Protein AF-A0A4U9U8U0-F1 (afdb_monomer_lite)

Sequence (128 aa):
MAKAKNNKNAMGEFLGKLISFRNSLKLIHWSITGKGSYEAHISLDQAIDSLVDVTDRLVETTFALKGTVDIIIPETTRPQQHIKYIEAYYQEVESQRQSLFPESFSQSIIDDVQETIQQLLFRLKRLE

Foldseek 3Di:
DVVLLVLLQVVLALLLVLVLLLVLLVVCLVVFDDQCNVLLNVLSVVLSVLSVVLSVVLQVVCCVVSNDGNHDNDDHDHDPCNLVVLVVNLVVLVVCQCVNPVDPVSSVSSVSNNVSSVSSSVSVVPRD

Organism: NCBI:txid259

Secondary structure (DSSP, 8-state):
-HHHHHHHHHHHHHHHHHHHHHHHHHHHHHH--STTHHHHHHHHHHHHHHHHHHHHHHHHHHHHHH-------PPP---SSHHHHHHHHHHHHHHHHHHH--SHHHHHHHHHHHHHHHHHHHHHTT--

Radius of gyration: 15.21 Å; chains: 1; bounding box: 41×22×40 Å

InterPro domains:
  IPR009078 Ferritin-like superfamily [SSF47240] (6-95)
  IPR012347 Ferritin-like [G3DSA:1.20.1260.10] (9-127)
  IPR043876 Protein of unknown function DUF5856 [PF19174] (37-124)

pLDDT: mean 95.06, std 9.25, range [49.53, 98.88]

Structure (mmCIF, N/CA/C/O backbone):
data_AF-A0A4U9U8U0-F1
#
_entry.id   AF-A0A4U9U8U0-F1
#
loop_
_atom_site.group_PDB
_atom_site.id
_atom_site.type_symbol
_atom_site.label_atom_id
_atom_site.label_alt_id
_atom_site.label_comp_id
_atom_site.label_asym_id
_atom_site.label_entity_id
_atom_site.label_seq_id
_atom_site.pdbx_PDB_ins_code
_atom_site.Cartn_x
_atom_site.Cartn_y
_atom_site.Cartn_z
_atom_site.occupancy
_atom_site.B_iso_or_equiv
_atom_site.auth_seq_id
_atom_site.auth_comp_id
_atom_site.auth_asym_id
_atom_site.auth_atom_id
_atom_site.pdbx_PDB_model_num
ATOM 1 N N . MET A 1 1 ? -26.079 4.208 16.633 1.00 49.53 1 MET A N 1
ATOM 2 C CA . MET A 1 1 ? -25.813 2.855 16.085 1.00 49.53 1 MET A CA 1
ATOM 3 C C . MET A 1 1 ? -25.566 2.856 14.570 1.00 49.53 1 MET A C 1
ATOM 5 O O . MET A 1 1 ? -24.552 2.310 14.162 1.00 49.53 1 MET A O 1
ATOM 9 N N . ALA A 1 2 ? -26.381 3.524 13.739 1.00 50.00 2 ALA A N 1
ATOM 10 C CA . ALA A 1 2 ? -26.174 3.576 12.277 1.00 50.00 2 ALA A CA 1
ATOM 11 C C . ALA A 1 2 ? -24.823 4.189 11.832 1.00 50.00 2 ALA A C 1
ATOM 13 O O . ALA A 1 2 ? -24.139 3.613 10.993 1.00 50.00 2 ALA A O 1
ATOM 14 N N . LYS A 1 3 ? -24.383 5.299 12.451 1.00 56.16 3 LYS A N 1
ATOM 15 C CA . LYS A 1 3 ? -23.101 5.965 12.127 1.00 56.16 3 LYS A CA 1
ATOM 16 C C . LYS A 1 3 ? -21.868 5.089 12.417 1.00 56.16 3 LYS A C 1
ATOM 18 O O . LYS A 1 3 ? -20.916 5.099 11.650 1.00 56.16 3 LYS A O 1
ATOM 23 N N . ALA A 1 4 ? -21.912 4.295 13.491 1.00 59.22 4 ALA A N 1
ATOM 24 C CA . ALA A 1 4 ? -20.837 3.369 13.859 1.00 59.22 4 ALA A CA 1
ATOM 25 C C . ALA A 1 4 ? -20.793 2.127 12.949 1.00 59.22 4 ALA A C 1
ATOM 27 O O . ALA A 1 4 ? -19.712 1.659 12.610 1.00 59.22 4 ALA A O 1
ATOM 28 N N . LYS A 1 5 ? -21.960 1.625 12.515 1.00 59.91 5 LYS A N 1
ATOM 29 C CA . LYS A 1 5 ? -22.058 0.524 11.544 1.00 59.91 5 LYS A CA 1
ATOM 30 C C . LYS A 1 5 ? -21.530 0.937 10.164 1.00 59.91 5 LYS A C 1
ATOM 32 O O . LYS A 1 5 ? -20.789 0.178 9.558 1.00 59.91 5 LYS A O 1
ATOM 37 N N . ASN A 1 6 ? -21.842 2.157 9.721 1.00 68.69 6 ASN A N 1
ATOM 38 C CA . ASN A 1 6 ? -21.345 2.689 8.449 1.00 68.69 6 ASN A CA 1
ATOM 39 C C . ASN A 1 6 ? -19.809 2.829 8.435 1.00 68.69 6 ASN A C 1
ATOM 41 O O . ASN A 1 6 ? -19.170 2.531 7.435 1.00 68.69 6 ASN A O 1
ATOM 45 N N . ASN A 1 7 ? -19.207 3.205 9.571 1.00 82.44 7 ASN A N 1
ATOM 46 C CA . ASN A 1 7 ? -17.751 3.343 9.675 1.00 82.44 7 ASN A CA 1
ATOM 47 C C . ASN A 1 7 ? -17.017 1.989 9.621 1.00 82.44 7 ASN A C 1
ATOM 49 O O . ASN A 1 7 ? -15.976 1.878 8.988 1.00 82.44 7 ASN A O 1
ATOM 53 N N . LYS A 1 8 ? -17.580 0.932 10.229 1.00 89.31 8 LYS A N 1
ATOM 54 C CA . LYS A 1 8 ? -17.002 -0.420 10.139 1.00 89.31 8 LYS A CA 1
ATOM 55 C C . LYS A 1 8 ? -16.991 -0.962 8.712 1.00 89.31 8 LYS A C 1
ATOM 57 O O . LYS A 1 8 ? -15.997 -1.547 8.311 1.00 89.31 8 LYS A O 1
ATOM 62 N N . ASN A 1 9 ? -18.069 -0.756 7.958 1.00 92.44 9 ASN A N 1
ATOM 63 C CA . ASN A 1 9 ? -18.118 -1.180 6.559 1.00 92.44 9 ASN A CA 1
ATOM 64 C C . ASN A 1 9 ? -17.049 -0.454 5.733 1.00 92.44 9 ASN A C 1
ATOM 66 O O . ASN A 1 9 ? -16.292 -1.101 5.021 1.00 92.44 9 ASN A O 1
ATOM 70 N N . ALA A 1 10 ? -16.915 0.865 5.910 1.00 95.44 10 ALA A N 1
ATOM 71 C CA . ALA A 1 10 ? -15.888 1.649 5.227 1.00 95.44 10 ALA A CA 1
ATOM 72 C C . ALA A 1 10 ? -14.454 1.217 5.603 1.00 95.44 10 ALA A C 1
ATOM 74 O O . ALA A 1 10 ? -13.588 1.143 4.737 1.00 95.44 10 ALA A O 1
ATOM 75 N N . MET A 1 11 ? -14.198 0.862 6.870 1.00 96.94 11 MET A N 1
ATOM 76 C CA . MET A 1 11 ? -12.923 0.250 7.278 1.00 96.94 11 MET A CA 1
ATOM 77 C C . MET A 1 11 ? -12.696 -1.097 6.583 1.00 96.94 11 MET A C 1
ATOM 79 O O . MET A 1 11 ? -11.596 -1.359 6.109 1.00 96.94 11 MET A O 1
ATOM 83 N N . GLY A 1 12 ? -13.723 -1.946 6.499 1.00 97.88 12 GLY A N 1
ATOM 84 C CA . GLY A 1 12 ? -13.646 -3.233 5.807 1.00 97.88 12 GLY A CA 1
ATOM 85 C C . GLY A 1 12 ? -13.326 -3.083 4.322 1.00 97.88 12 GLY A C 1
ATOM 86 O O . GLY A 1 12 ? -12.451 -3.775 3.805 1.00 97.88 12 GLY A O 1
ATOM 87 N N . GLU A 1 13 ? -13.966 -2.120 3.658 1.00 97.94 13 GLU A N 1
ATOM 88 C CA . GLU A 1 13 ? -13.680 -1.748 2.271 1.00 97.94 13 GLU A CA 1
ATOM 89 C C . GLU A 1 13 ? -12.246 -1.230 2.104 1.00 97.94 13 GLU A C 1
ATOM 91 O O . GLU A 1 13 ? -11.553 -1.644 1.175 1.00 97.94 13 GLU A O 1
ATOM 96 N N . PHE A 1 14 ? -11.770 -0.371 3.011 1.00 98.12 14 PHE A N 1
ATOM 97 C CA . PHE A 1 14 ? -10.392 0.126 3.001 1.00 98.12 14 PHE A CA 1
ATOM 98 C C . PHE A 1 14 ? -9.376 -1.018 3.120 1.00 98.12 14 PHE A C 1
ATOM 100 O O . PHE A 1 14 ? -8.456 -1.123 2.306 1.00 98.12 14 PHE A O 1
ATOM 107 N N . LEU A 1 15 ? -9.561 -1.909 4.099 1.00 98.50 15 LEU A N 1
ATOM 108 C CA . LEU A 1 15 ? -8.675 -3.054 4.333 1.00 98.50 15 LEU A CA 1
ATOM 109 C C . LEU A 1 15 ? -8.708 -4.035 3.150 1.00 98.50 15 LEU A C 1
ATOM 111 O O . LEU A 1 15 ? -7.663 -4.505 2.700 1.00 98.50 15 LEU A O 1
ATOM 115 N N . GLY A 1 16 ? -9.891 -4.290 2.586 1.00 98.50 16 GLY A N 1
ATOM 116 C CA . GLY A 1 16 ? -10.049 -5.110 1.384 1.00 98.50 16 GLY A CA 1
ATOM 117 C C . GLY A 1 16 ? -9.326 -4.517 0.173 1.00 98.50 16 GLY A C 1
ATOM 118 O O . GLY A 1 16 ? -8.641 -5.234 -0.561 1.00 98.50 16 GLY A O 1
ATOM 119 N N . LYS A 1 17 ? -9.408 -3.194 -0.012 1.00 98.44 17 LYS A N 1
ATOM 120 C CA . LYS A 1 17 ? -8.673 -2.477 -1.062 1.00 98.44 17 LYS A CA 1
ATOM 121 C C . LYS A 1 17 ? -7.163 -2.514 -0.858 1.00 98.44 17 LYS A C 1
ATOM 123 O O . LYS A 1 17 ? -6.461 -2.652 -1.850 1.00 98.44 17 LYS A O 1
ATOM 128 N N . LEU A 1 18 ? -6.658 -2.450 0.375 1.00 98.56 18 LEU A N 1
ATOM 129 C CA . LEU A 1 18 ? -5.223 -2.599 0.659 1.00 98.56 18 LEU A CA 1
ATOM 130 C C . LEU A 1 18 ? -4.690 -3.966 0.221 1.00 98.56 18 LEU A C 1
ATOM 132 O O . LEU A 1 18 ? -3.668 -4.053 -0.464 1.00 98.56 18 LEU A O 1
ATOM 136 N N . ILE A 1 19 ? -5.440 -5.030 0.509 1.00 98.56 19 ILE A N 1
ATOM 137 C CA . ILE A 1 19 ? -5.104 -6.381 0.048 1.00 98.56 19 ILE A CA 1
ATOM 138 C C . ILE A 1 19 ? -5.174 -6.468 -1.485 1.00 98.56 19 ILE A C 1
ATOM 140 O O . ILE A 1 19 ? -4.267 -7.012 -2.118 1.00 98.56 19 ILE A O 1
ATOM 144 N N . SER A 1 20 ? -6.216 -5.901 -2.103 1.00 98.62 20 SER A N 1
ATOM 145 C CA . SER A 1 20 ? -6.361 -5.887 -3.567 1.00 98.62 20 SER A CA 1
ATOM 146 C C . SER A 1 20 ? -5.271 -5.056 -4.261 1.00 98.62 20 SER A C 1
ATOM 148 O O . SER A 1 20 ? -4.756 -5.450 -5.309 1.00 98.62 20 SER A O 1
ATOM 150 N N . PHE A 1 21 ? -4.836 -3.948 -3.659 1.00 98.69 21 PHE A N 1
ATOM 151 C CA . PHE A 1 21 ? -3.712 -3.147 -4.136 1.00 98.69 21 PHE A CA 1
ATOM 152 C C . PHE A 1 21 ? -2.418 -3.961 -4.138 1.00 98.69 21 PHE A C 1
ATOM 154 O O . PHE A 1 21 ? -1.759 -4.064 -5.173 1.00 98.69 21 PHE A O 1
ATOM 161 N N . ARG A 1 22 ? -2.101 -4.632 -3.025 1.00 98.38 22 ARG A N 1
ATOM 162 C CA . ARG A 1 22 ? -0.943 -5.534 -2.937 1.00 98.38 22 ARG A CA 1
ATOM 163 C C . ARG A 1 22 ? -1.008 -6.648 -3.986 1.00 98.38 22 ARG A C 1
ATOM 165 O O . ARG A 1 22 ? -0.016 -6.926 -4.657 1.00 98.38 22 ARG A O 1
ATOM 172 N N . ASN A 1 23 ? -2.175 -7.260 -4.179 1.00 98.62 23 ASN A N 1
ATOM 173 C CA . ASN A 1 23 ? -2.366 -8.273 -5.218 1.00 98.62 23 ASN A CA 1
ATOM 174 C C . ASN A 1 23 ? -2.120 -7.692 -6.623 1.00 98.62 23 ASN A C 1
ATOM 176 O O . ASN A 1 23 ? -1.478 -8.337 -7.452 1.00 98.62 23 ASN A O 1
ATOM 180 N N . SER A 1 24 ? -2.550 -6.452 -6.876 1.00 98.75 24 SER A N 1
ATOM 181 C CA . SER A 1 24 ? -2.308 -5.751 -8.142 1.00 98.75 24 SER A CA 1
ATOM 182 C C . SER A 1 24 ? -0.811 -5.530 -8.362 1.00 98.75 24 SER A C 1
ATOM 184 O O . SER A 1 24 ? -0.320 -5.765 -9.466 1.00 98.75 24 SER A O 1
ATOM 186 N N . LEU A 1 25 ? -0.061 -5.170 -7.311 1.00 98.69 25 LEU A N 1
ATOM 187 C CA . LEU A 1 25 ? 1.403 -5.098 -7.364 1.00 98.69 25 LEU A CA 1
ATOM 188 C C . LEU A 1 25 ? 2.024 -6.443 -7.745 1.00 98.69 25 LEU A C 1
ATOM 190 O O . LEU A 1 25 ? 2.932 -6.457 -8.574 1.00 98.69 25 LEU A O 1
ATOM 194 N N . LYS A 1 26 ? 1.519 -7.572 -7.227 1.00 98.50 26 LYS A N 1
ATOM 195 C CA . LYS A 1 26 ? 2.035 -8.900 -7.601 1.00 98.50 26 LYS A CA 1
ATOM 196 C C . LYS A 1 26 ? 1.758 -9.234 -9.069 1.00 98.50 26 LYS A C 1
ATOM 198 O O . LYS A 1 26 ? 2.648 -9.728 -9.762 1.00 98.50 26 LYS A O 1
ATOM 203 N N . LEU A 1 27 ? 0.573 -8.881 -9.577 1.00 98.62 27 LEU A N 1
ATOM 204 C CA . LEU A 1 27 ? 0.256 -9.014 -11.004 1.00 98.62 27 LEU A CA 1
ATOM 205 C C . LEU A 1 27 ? 1.180 -8.159 -11.884 1.00 98.62 27 LEU A C 1
ATOM 207 O O . LEU A 1 27 ? 1.596 -8.614 -12.952 1.00 98.62 27 LEU A O 1
ATOM 211 N N . ILE A 1 28 ? 1.518 -6.939 -11.451 1.00 98.19 28 ILE A N 1
ATOM 212 C CA . ILE A 1 28 ? 2.498 -6.088 -12.142 1.00 98.19 28 ILE A CA 1
ATOM 213 C C . ILE A 1 28 ? 3.884 -6.740 -12.083 1.00 98.19 28 ILE A C 1
ATOM 215 O O . ILE A 1 28 ? 4.512 -6.896 -13.124 1.00 98.19 28 ILE A O 1
ATOM 219 N N . HIS A 1 29 ? 4.331 -7.173 -10.904 1.00 98.50 29 HIS A N 1
ATOM 220 C CA . HIS A 1 29 ? 5.635 -7.801 -10.665 1.00 98.50 29 HIS A CA 1
ATOM 221 C C . HIS A 1 29 ? 5.886 -9.016 -11.566 1.00 98.50 29 HIS A C 1
ATOM 223 O O . HIS A 1 29 ? 6.973 -9.141 -12.129 1.00 98.50 29 HIS A O 1
ATOM 229 N N . TRP A 1 30 ? 4.887 -9.884 -11.750 1.00 98.44 30 TRP A N 1
ATOM 230 C CA . TRP A 1 30 ? 5.004 -11.031 -12.657 1.00 98.44 30 TRP A CA 1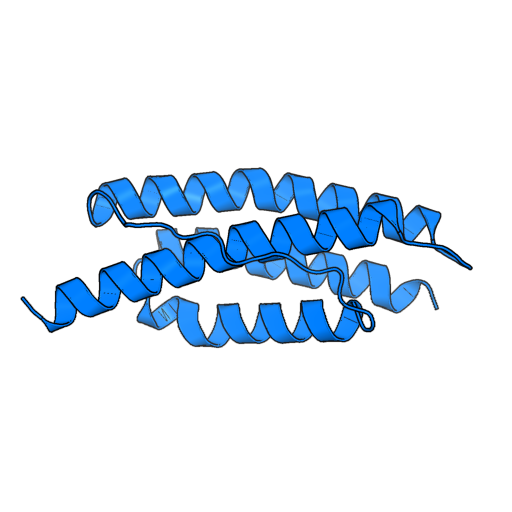
ATOM 231 C C . TRP A 1 30 ? 5.001 -10.647 -14.137 1.00 98.44 30 TRP A C 1
ATOM 233 O O . TRP A 1 30 ? 5.539 -11.382 -14.958 1.00 98.44 30 TRP A O 1
ATOM 243 N N . SER A 1 31 ? 4.381 -9.520 -14.486 1.00 96.75 31 SER A N 1
ATOM 244 C CA . SER A 1 31 ? 4.140 -9.134 -15.881 1.00 96.75 31 SER A CA 1
ATOM 245 C C . SER A 1 31 ? 5.082 -8.044 -16.394 1.00 96.75 31 SER A C 1
ATOM 247 O O . SER A 1 31 ? 4.937 -7.619 -17.540 1.00 96.75 31 SER A O 1
ATOM 249 N N . ILE A 1 32 ? 5.980 -7.518 -15.557 1.00 96.44 32 ILE A N 1
ATOM 250 C CA . ILE A 1 32 ? 6.830 -6.381 -15.912 1.00 96.44 32 ILE A CA 1
ATOM 251 C C . ILE A 1 32 ? 7.926 -6.814 -16.895 1.00 96.44 32 ILE A C 1
ATOM 253 O O . ILE A 1 32 ? 8.611 -7.814 -16.698 1.00 96.44 32 ILE A O 1
ATOM 257 N N . THR A 1 33 ? 8.098 -6.052 -17.973 1.00 95.69 33 THR A N 1
ATOM 258 C CA . THR A 1 33 ? 9.064 -6.331 -19.049 1.00 95.69 33 THR A CA 1
ATOM 259 C C . THR A 1 33 ? 9.637 -5.028 -19.598 1.00 95.69 33 THR A C 1
ATOM 261 O O . THR A 1 33 ? 8.997 -3.986 -19.473 1.00 95.69 33 THR A O 1
ATOM 264 N N . GLY A 1 34 ? 10.785 -5.089 -20.275 1.00 94.00 34 GLY A N 1
ATOM 265 C CA . GLY A 1 34 ? 11.420 -3.936 -20.921 1.00 94.00 34 GLY A CA 1
ATOM 266 C C . GLY A 1 34 ? 12.694 -3.478 -20.209 1.00 94.00 34 GLY A C 1
ATOM 267 O O . GLY A 1 34 ? 13.234 -4.177 -19.355 1.00 94.00 34 GLY A O 1
ATOM 268 N N . LYS A 1 35 ? 13.205 -2.303 -20.583 1.00 94.25 35 LYS A N 1
ATOM 269 C CA . LYS A 1 35 ? 14.379 -1.703 -19.932 1.00 94.25 35 LYS A CA 1
ATOM 270 C C . LYS A 1 35 ? 14.058 -1.424 -18.455 1.00 94.25 35 LYS A C 1
ATOM 272 O O . LYS A 1 35 ? 12.989 -0.906 -18.157 1.00 94.25 35 LYS A O 1
ATOM 277 N N . GLY A 1 36 ? 14.966 -1.794 -17.551 1.00 95.56 36 GLY A N 1
ATOM 278 C CA . GLY A 1 36 ? 14.778 -1.618 -16.105 1.00 95.56 36 GLY A CA 1
ATOM 279 C C . GLY A 1 36 ? 13.779 -2.591 -15.463 1.00 95.56 36 GLY A C 1
ATOM 280 O O . GLY A 1 36 ? 13.395 -2.409 -14.309 1.00 95.56 36 GLY A O 1
ATOM 281 N N . SER A 1 37 ? 13.307 -3.618 -16.186 1.00 96.56 37 SER A N 1
ATOM 282 C CA . SER A 1 37 ? 12.263 -4.510 -15.666 1.00 96.56 37 SER A CA 1
ATOM 283 C C . SER A 1 37 ? 12.722 -5.362 -14.487 1.00 96.56 37 SER A C 1
ATOM 285 O O . SER A 1 37 ? 11.895 -5.717 -13.654 1.00 96.56 37 SER A O 1
ATOM 287 N N . TYR A 1 38 ? 14.013 -5.689 -14.393 1.00 97.50 38 TYR A N 1
ATOM 288 C CA . TYR A 1 38 ? 14.547 -6.458 -13.269 1.00 97.50 38 TYR A CA 1
ATOM 289 C C . TYR A 1 38 ? 14.541 -5.627 -11.981 1.00 97.50 38 TYR A C 1
ATOM 291 O O . TYR A 1 38 ? 14.038 -6.062 -10.950 1.00 97.50 38 TYR A O 1
ATOM 299 N N . GLU A 1 39 ? 15.003 -4.383 -12.052 1.00 98.12 39 GLU A N 1
ATOM 300 C CA . GLU A 1 39 ? 14.983 -3.435 -10.942 1.00 98.12 39 GLU A CA 1
ATOM 301 C C . GLU A 1 39 ? 13.545 -3.112 -10.518 1.00 98.12 39 GLU A C 1
ATOM 303 O O . GLU A 1 39 ? 13.253 -3.040 -9.321 1.00 98.12 39 GLU A O 1
ATOM 308 N N . ALA A 1 40 ? 12.626 -2.985 -11.481 1.00 98.12 40 ALA A N 1
ATOM 309 C CA . ALA A 1 40 ? 11.199 -2.840 -11.207 1.00 98.12 40 ALA A CA 1
ATOM 310 C C . ALA A 1 40 ? 10.630 -4.078 -10.500 1.00 98.12 40 ALA A C 1
ATOM 312 O O . ALA A 1 40 ? 9.917 -3.940 -9.507 1.00 98.12 40 ALA A O 1
ATOM 313 N N . HIS A 1 41 ? 10.969 -5.281 -10.974 1.00 98.44 41 HIS A N 1
ATOM 314 C CA . HIS A 1 41 ? 10.535 -6.550 -10.392 1.00 98.44 41 HIS A CA 1
ATOM 315 C C . HIS A 1 41 ? 10.950 -6.673 -8.921 1.00 98.44 41 HIS A C 1
ATOM 317 O O . HIS A 1 41 ? 10.097 -6.958 -8.079 1.00 98.44 41 HIS A O 1
ATOM 323 N N . ILE A 1 42 ? 12.216 -6.375 -8.608 1.00 98.56 42 ILE A N 1
ATOM 324 C CA . ILE A 1 42 ? 12.747 -6.371 -7.237 1.00 98.56 42 ILE A CA 1
ATOM 325 C C . ILE A 1 42 ? 12.092 -5.277 -6.385 1.00 98.56 42 ILE A C 1
ATOM 327 O O . ILE A 1 42 ? 11.719 -5.524 -5.241 1.00 98.56 42 ILE A O 1
ATOM 331 N N . SER A 1 43 ? 11.908 -4.075 -6.937 1.00 98.50 43 SER A N 1
ATOM 332 C CA . SER A 1 43 ? 11.278 -2.962 -6.213 1.00 98.50 43 SER A CA 1
ATOM 333 C C . SER A 1 43 ? 9.834 -3.274 -5.820 1.00 98.50 43 SER A C 1
ATOM 335 O O . SER A 1 43 ? 9.418 -2.959 -4.705 1.00 98.50 43 SER A O 1
ATOM 337 N N . LEU A 1 44 ? 9.082 -3.905 -6.727 1.00 98.69 44 LEU A N 1
ATOM 338 C CA . LEU A 1 44 ? 7.717 -4.356 -6.472 1.00 98.69 44 LEU A CA 1
ATOM 339 C C . LEU A 1 44 ? 7.683 -5.460 -5.413 1.00 98.69 44 LEU A C 1
ATOM 341 O O . LEU A 1 44 ? 6.839 -5.389 -4.530 1.00 98.69 44 LEU A O 1
ATOM 345 N N . ASP A 1 45 ? 8.592 -6.436 -5.472 1.00 98.62 45 ASP A N 1
ATOM 346 C CA . ASP A 1 45 ? 8.635 -7.541 -4.502 1.00 98.62 45 ASP A CA 1
ATOM 347 C C . ASP A 1 45 ? 8.910 -7.026 -3.082 1.00 98.62 45 ASP A C 1
ATOM 349 O O . ASP A 1 45 ? 8.145 -7.298 -2.164 1.00 98.62 45 ASP A O 1
ATOM 353 N N . GLN A 1 46 ? 9.898 -6.136 -2.935 1.00 98.62 46 GLN A N 1
ATOM 354 C CA . GLN A 1 46 ? 10.192 -5.464 -1.665 1.00 98.62 46 GLN A CA 1
ATOM 355 C C . GLN A 1 46 ? 8.982 -4.698 -1.108 1.00 98.62 46 GLN A C 1
ATOM 357 O O . GLN A 1 46 ? 8.714 -4.746 0.087 1.00 98.62 46 GLN A O 1
ATOM 362 N N . ALA A 1 47 ? 8.251 -3.974 -1.963 1.00 98.75 47 ALA A N 1
ATOM 363 C CA . ALA A 1 47 ? 7.059 -3.248 -1.530 1.00 98.75 47 ALA A CA 1
ATOM 364 C C . ALA A 1 47 ? 5.916 -4.196 -1.134 1.00 98.75 47 ALA A C 1
ATOM 366 O O . ALA A 1 47 ? 5.176 -3.906 -0.199 1.00 98.75 47 ALA A O 1
ATOM 367 N N . ILE A 1 48 ? 5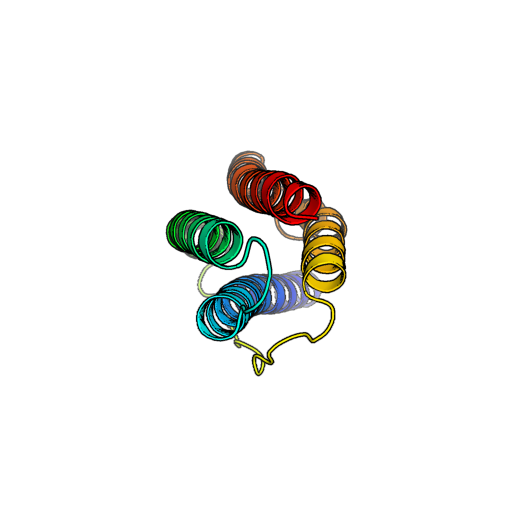.767 -5.324 -1.832 1.00 98.75 48 ILE A N 1
ATOM 368 C CA . ILE A 1 48 ? 4.763 -6.342 -1.515 1.00 98.75 48 ILE A CA 1
ATOM 369 C C . ILE A 1 48 ? 5.035 -6.936 -0.136 1.00 98.75 48 ILE A C 1
ATOM 371 O O . ILE A 1 48 ? 4.102 -6.979 0.662 1.00 98.75 48 ILE A O 1
ATOM 375 N N . ASP A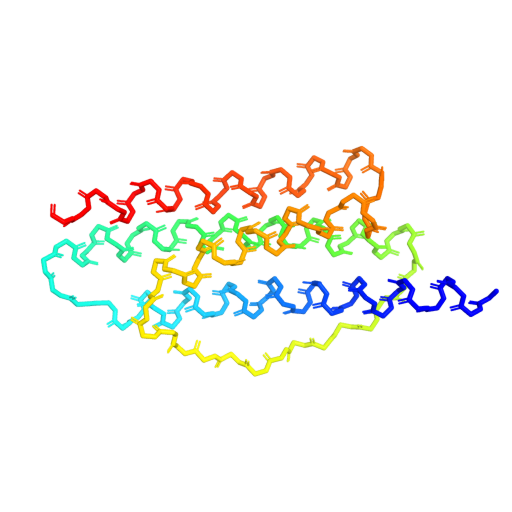 1 49 ? 6.279 -7.317 0.157 1.00 98.56 49 ASP A N 1
ATOM 376 C CA . ASP A 1 49 ? 6.667 -7.890 1.450 1.00 98.56 49 ASP A CA 1
ATOM 377 C C . ASP A 1 49 ? 6.383 -6.919 2.603 1.00 98.56 49 ASP A C 1
ATOM 379 O O . ASP A 1 49 ? 5.682 -7.273 3.549 1.00 98.56 49 ASP A O 1
ATOM 383 N N . SER A 1 50 ? 6.807 -5.654 2.491 1.00 98.56 50 SER A N 1
ATOM 384 C CA . SER A 1 50 ? 6.506 -4.639 3.513 1.00 98.56 50 SER A CA 1
ATOM 385 C C . SER A 1 50 ? 4.999 -4.417 3.697 1.00 98.56 50 SER A C 1
ATOM 387 O O . SER A 1 50 ? 4.519 -4.276 4.821 1.00 98.56 50 SER A O 1
ATOM 389 N N . LEU A 1 51 ? 4.220 -4.429 2.608 1.00 98.69 51 LEU A N 1
ATOM 390 C CA . LEU A 1 51 ? 2.766 -4.295 2.691 1.00 98.69 51 LEU A CA 1
ATOM 391 C C . LEU A 1 51 ? 2.090 -5.523 3.308 1.00 98.69 51 LEU A C 1
ATOM 393 O O . LEU A 1 51 ? 1.005 -5.357 3.860 1.00 98.69 51 LEU A O 1
ATOM 397 N N . VAL A 1 52 ? 2.662 -6.732 3.234 1.00 98.56 52 VAL A N 1
ATOM 398 C CA . VAL A 1 52 ? 2.117 -7.910 3.938 1.00 98.56 52 VAL A CA 1
ATOM 399 C C . VAL A 1 52 ? 2.080 -7.640 5.438 1.00 98.56 52 VAL A C 1
ATOM 401 O O . VAL A 1 52 ? 0.994 -7.665 6.019 1.00 98.56 52 VAL A O 1
ATOM 404 N N . ASP A 1 53 ? 3.226 -7.298 6.021 1.00 97.38 53 ASP A N 1
ATOM 405 C CA . ASP A 1 53 ? 3.367 -7.105 7.466 1.00 97.38 53 ASP A CA 1
ATOM 406 C C . ASP A 1 53 ? 2.532 -5.921 7.970 1.00 97.38 53 ASP A C 1
ATOM 408 O O . ASP A 1 53 ? 1.848 -6.004 8.992 1.00 97.38 53 ASP A O 1
ATOM 412 N N . VAL A 1 54 ? 2.543 -4.802 7.240 1.00 98.19 54 VAL A N 1
ATOM 413 C CA . VAL A 1 54 ? 1.788 -3.601 7.629 1.00 98.19 54 VAL A CA 1
ATOM 414 C C . VAL A 1 54 ? 0.276 -3.818 7.501 1.00 98.19 54 VAL A C 1
ATOM 416 O O . VAL A 1 54 ? -0.485 -3.343 8.347 1.00 98.19 54 VAL A O 1
ATOM 419 N N . THR A 1 55 ? -0.176 -4.565 6.484 1.00 98.56 55 THR A N 1
ATOM 420 C CA . THR A 1 55 ? -1.599 -4.916 6.336 1.00 98.56 55 THR A CA 1
ATOM 421 C C . THR A 1 55 ? -2.075 -5.746 7.519 1.00 98.56 55 THR A C 1
ATOM 423 O O . THR A 1 55 ? -3.125 -5.442 8.081 1.00 98.56 55 THR A O 1
ATOM 426 N N . ASP A 1 56 ? -1.307 -6.764 7.911 1.00 98.56 56 ASP A N 1
ATOM 427 C CA . ASP A 1 56 ? -1.652 -7.638 9.032 1.00 98.56 56 ASP A CA 1
ATOM 428 C C . ASP A 1 56 ? -1.765 -6.842 10.340 1.00 98.56 56 ASP A C 1
ATOM 430 O O . ASP A 1 56 ? -2.827 -6.816 10.969 1.00 98.56 56 ASP A O 1
ATOM 434 N N . ARG A 1 57 ? -0.743 -6.03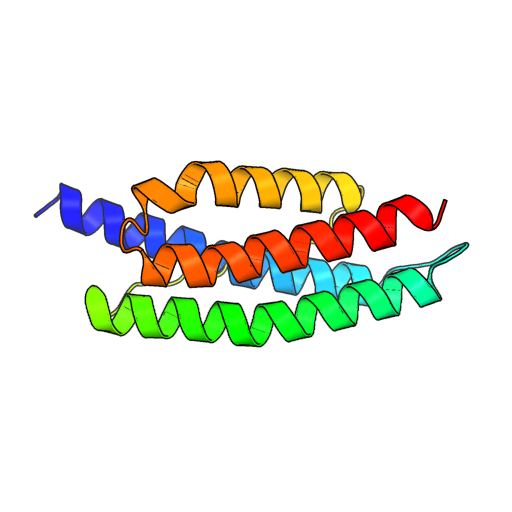0 10.647 1.00 98.50 57 ARG A N 1
ATOM 435 C CA . ARG A 1 57 ? -0.749 -5.114 11.801 1.00 98.50 57 ARG A CA 1
ATOM 436 C C . ARG A 1 57 ? -1.986 -4.214 11.824 1.00 98.50 57 ARG A C 1
ATOM 438 O O . ARG A 1 57 ? -2.596 -4.041 12.883 1.00 98.50 57 ARG A O 1
ATOM 445 N N . LEU A 1 58 ? -2.368 -3.626 10.685 1.00 98.56 58 LEU A N 1
ATOM 446 C CA . LEU A 1 58 ? -3.528 -2.734 10.606 1.00 98.56 58 LEU A CA 1
ATOM 447 C C . LEU A 1 58 ? -4.851 -3.488 10.800 1.00 98.56 58 LEU A C 1
ATOM 449 O O . LEU A 1 58 ? -5.732 -2.996 11.511 1.00 98.56 58 LEU A O 1
ATOM 453 N N . VAL A 1 59 ? -4.995 -4.674 10.199 1.00 98.56 59 VAL A N 1
ATOM 454 C CA . VAL A 1 59 ? -6.187 -5.525 10.340 1.00 98.56 59 VAL A CA 1
ATOM 455 C C . VAL A 1 59 ? -6.357 -5.960 11.794 1.00 98.56 59 VAL A C 1
ATOM 457 O O . VAL A 1 59 ? -7.417 -5.712 12.374 1.00 98.56 59 VAL A O 1
ATOM 460 N N . GLU A 1 60 ? -5.323 -6.536 12.409 1.00 98.50 60 GLU A N 1
ATOM 461 C CA . GLU A 1 60 ? -5.377 -7.019 13.792 1.00 98.50 60 GLU A CA 1
ATOM 462 C C . GLU A 1 60 ? -5.656 -5.881 14.783 1.00 98.50 60 GLU A C 1
ATOM 464 O O . GLU A 1 60 ? -6.533 -5.997 15.645 1.00 98.50 60 GLU A O 1
ATOM 469 N N . THR A 1 61 ? -4.996 -4.731 14.605 1.00 98.38 61 THR A N 1
ATOM 470 C CA . THR A 1 61 ? -5.240 -3.530 15.420 1.00 98.38 61 THR A CA 1
ATOM 471 C C . THR A 1 61 ? -6.682 -3.042 15.279 1.00 98.38 61 THR A C 1
ATOM 473 O O . THR A 1 61 ? -7.340 -2.700 16.266 1.00 98.38 61 THR A O 1
ATOM 476 N N . THR A 1 62 ? -7.219 -3.053 14.057 1.00 97.62 62 THR A N 1
ATOM 477 C CA . THR A 1 62 ? -8.607 -2.655 13.798 1.00 97.62 62 THR A CA 1
ATOM 478 C C . THR A 1 62 ? -9.588 -3.614 14.469 1.00 97.62 62 THR A C 1
ATOM 480 O O . THR A 1 62 ? -10.543 -3.166 15.113 1.00 97.62 62 THR A O 1
ATOM 483 N N . PHE A 1 63 ? -9.343 -4.922 14.377 1.00 97.50 63 PHE A N 1
ATOM 484 C CA . PHE A 1 63 ? -10.172 -5.947 15.010 1.00 97.50 63 PHE A CA 1
ATOM 485 C C . PHE A 1 63 ? -10.142 -5.835 16.535 1.00 97.50 63 PHE A C 1
ATOM 487 O O . PHE A 1 63 ? -11.191 -5.947 17.171 1.00 97.50 63 PHE A O 1
ATOM 494 N N . ALA A 1 64 ? -8.983 -5.542 17.128 1.00 97.25 64 ALA A N 1
ATOM 495 C CA . ALA A 1 64 ? -8.856 -5.337 18.568 1.00 97.25 64 ALA A CA 1
ATOM 496 C C . ALA A 1 64 ? -9.678 -4.132 19.063 1.00 97.25 64 ALA A C 1
ATOM 498 O O . ALA A 1 64 ? -10.335 -4.209 20.101 1.00 97.25 64 ALA A O 1
ATOM 499 N N . LEU A 1 65 ? -9.693 -3.025 18.311 1.00 95.50 65 LEU A N 1
ATOM 500 C CA . LEU A 1 65 ? -10.404 -1.802 18.706 1.00 95.50 65 LEU A CA 1
ATOM 501 C C . LEU A 1 65 ? -11.900 -1.829 18.417 1.00 95.50 65 LEU A C 1
ATOM 503 O O . LEU A 1 65 ? -12.700 -1.262 19.165 1.00 95.50 65 LEU A O 1
ATOM 507 N N . LYS A 1 66 ? -12.279 -2.372 17.261 1.00 93.94 66 LYS A N 1
ATOM 508 C CA . LYS A 1 66 ? -13.640 -2.252 16.733 1.00 93.94 66 LYS A CA 1
ATOM 509 C C . LYS A 1 66 ? -14.395 -3.575 16.820 1.00 93.94 66 LYS A C 1
ATOM 511 O O . LYS A 1 66 ? -15.603 -3.576 16.589 1.00 93.94 66 LYS A O 1
ATOM 516 N N . GLY A 1 67 ? -13.749 -4.677 17.196 1.00 94.06 67 GLY A N 1
ATOM 517 C CA . GLY A 1 67 ? -14.267 -6.031 17.008 1.00 94.06 67 GLY A CA 1
ATOM 518 C C . GLY A 1 67 ? -14.201 -6.445 15.537 1.00 94.06 67 GLY A C 1
ATOM 519 O O . GLY A 1 67 ? -13.695 -5.702 14.700 1.00 94.06 67 GLY A O 1
ATOM 520 N N . THR A 1 68 ? -14.764 -7.607 15.208 1.00 93.88 68 THR A N 1
ATOM 521 C CA . THR A 1 68 ? -14.761 -8.137 13.837 1.00 93.88 68 THR A CA 1
ATOM 522 C C . THR A 1 68 ? -15.308 -7.119 12.831 1.00 93.88 68 THR A C 1
ATOM 524 O O . THR A 1 68 ? -16.396 -6.554 13.020 1.00 93.88 68 THR A O 1
ATOM 527 N N . VAL A 1 69 ? -14.531 -6.895 11.772 1.00 94.56 69 VAL A N 1
ATOM 528 C CA . VAL A 1 69 ? -14.890 -6.095 10.599 1.00 94.56 69 VAL A CA 1
ATOM 529 C C . VAL A 1 69 ? -15.081 -7.047 9.423 1.00 94.56 69 VAL A C 1
ATOM 531 O O . VAL A 1 69 ? -14.297 -7.976 9.247 1.00 94.56 69 VAL A O 1
ATOM 534 N N . ASP A 1 70 ? -16.134 -6.833 8.640 1.00 96.19 70 ASP A N 1
ATOM 535 C CA . ASP A 1 70 ? -16.380 -7.608 7.426 1.00 96.19 70 ASP A CA 1
ATOM 536 C C . ASP A 1 70 ? -15.487 -7.076 6.299 1.00 96.19 70 ASP A C 1
ATOM 538 O O . ASP A 1 70 ? -15.646 -5.933 5.869 1.00 96.19 70 ASP A O 1
ATOM 542 N N . ILE A 1 71 ? -14.500 -7.870 5.882 1.00 97.94 71 ILE A N 1
ATOM 543 C CA . ILE A 1 71 ? -13.532 -7.493 4.848 1.00 97.94 71 ILE A CA 1
ATOM 544 C C . ILE A 1 71 ? -13.884 -8.244 3.568 1.00 97.94 71 ILE A C 1
ATOM 546 O O . ILE A 1 71 ? -13.757 -9.465 3.496 1.00 97.94 71 ILE A O 1
ATOM 550 N N . ILE A 1 72 ? -14.255 -7.494 2.531 1.00 96.50 72 ILE A N 1
ATOM 551 C CA . ILE A 1 72 ? -14.447 -8.016 1.178 1.00 96.50 72 ILE A CA 1
ATOM 552 C C . ILE A 1 72 ? -13.274 -7.541 0.327 1.00 96.50 72 ILE A C 1
ATOM 554 O O . ILE A 1 72 ? -13.082 -6.341 0.134 1.00 96.50 72 ILE A O 1
ATOM 558 N N . ILE A 1 73 ? -12.490 -8.483 -0.195 1.00 98.19 73 ILE A N 1
ATOM 559 C CA . ILE A 1 73 ? -11.409 -8.173 -1.134 1.00 98.19 73 ILE A CA 1
ATOM 560 C C . ILE A 1 73 ? -12.043 -8.028 -2.524 1.00 98.19 73 ILE A C 1
ATOM 562 O O . ILE A 1 73 ? -12.579 -9.014 -3.038 1.00 98.19 73 ILE A O 1
ATOM 566 N N . PRO A 1 74 ? -12.027 -6.831 -3.138 1.00 97.06 74 PRO A N 1
ATOM 567 C CA . PRO A 1 74 ? -12.570 -6.654 -4.476 1.00 97.06 74 PRO A CA 1
ATOM 568 C C . PRO A 1 74 ? -11.714 -7.397 -5.502 1.00 97.06 74 PRO A C 1
ATOM 570 O O . PRO A 1 74 ? -10.522 -7.630 -5.277 1.00 97.06 74 PRO A O 1
ATOM 573 N N . GLU A 1 75 ? -12.311 -7.705 -6.654 1.00 96.69 75 GLU A N 1
ATOM 574 C CA . GLU A 1 75 ? -11.583 -8.259 -7.795 1.00 96.69 75 GLU A CA 1
ATOM 575 C C . GLU A 1 75 ? -10.330 -7.424 -8.092 1.00 96.69 75 GLU A C 1
ATOM 577 O O . GLU A 1 75 ? -10.361 -6.192 -8.154 1.00 96.69 75 GLU A O 1
ATOM 582 N N . THR A 1 76 ? -9.209 -8.118 -8.252 1.00 95.94 76 THR A N 1
ATOM 583 C CA . THR A 1 76 ? -7.913 -7.510 -8.528 1.00 95.94 76 THR A CA 1
ATOM 584 C C . THR A 1 76 ? -7.603 -7.632 -10.014 1.00 95.94 76 THR A C 1
ATOM 586 O O . THR A 1 76 ? -7.647 -8.723 -10.579 1.00 95.94 76 THR A O 1
ATOM 589 N N . THR A 1 77 ? -7.224 -6.521 -10.642 1.00 94.44 77 THR A N 1
ATOM 590 C CA . THR A 1 77 ? -6.812 -6.485 -12.050 1.00 94.44 77 THR A CA 1
ATOM 591 C C . THR A 1 77 ? -5.376 -5.992 -12.181 1.00 94.44 77 THR A C 1
ATOM 593 O O . THR A 1 77 ? -4.834 -5.352 -11.282 1.00 94.44 77 THR A O 1
ATOM 596 N N . ARG A 1 78 ? -4.728 -6.287 -13.314 1.00 96.31 78 ARG A N 1
ATOM 597 C CA . ARG A 1 78 ? -3.413 -5.721 -13.631 1.00 96.31 78 ARG A CA 1
ATOM 598 C C . ARG A 1 78 ? -3.594 -4.351 -14.298 1.00 96.31 78 ARG A C 1
ATOM 600 O O . ARG A 1 78 ? -4.018 -4.312 -15.456 1.00 96.31 78 ARG A O 1
ATOM 607 N N . PRO A 1 79 ? -3.238 -3.234 -13.642 1.00 94.12 79 PRO A N 1
ATOM 608 C CA . PRO A 1 79 ? -3.353 -1.916 -14.253 1.00 94.12 79 PRO A CA 1
ATOM 609 C C . PRO A 1 79 ? -2.347 -1.764 -15.400 1.00 94.12 79 PRO A C 1
ATOM 611 O O . PRO A 1 79 ? -1.177 -2.127 -15.279 1.00 94.12 79 PRO A O 1
ATOM 614 N N . GLN A 1 80 ? -2.788 -1.184 -16.520 1.00 90.88 80 GLN A N 1
ATOM 615 C CA . GLN A 1 80 ? -1.894 -0.890 -17.647 1.00 90.88 80 GLN A CA 1
ATOM 616 C C . GLN A 1 80 ? -0.920 0.251 -17.313 1.00 90.88 80 GLN A C 1
ATOM 618 O O . GLN A 1 80 ? 0.274 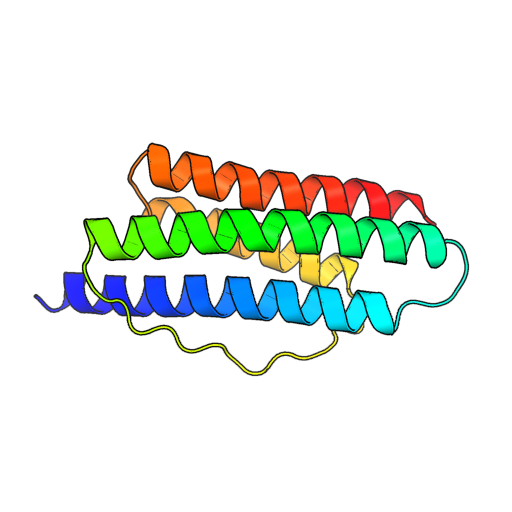0.153 -17.585 1.00 90.88 80 GLN A O 1
ATOM 623 N N . GLN A 1 81 ? -1.416 1.320 -16.680 1.00 95.38 81 GLN A N 1
ATOM 624 C CA . GLN A 1 81 ? -0.619 2.469 -16.235 1.00 95.38 81 GLN A CA 1
ATOM 625 C C . GLN A 1 81 ? -0.281 2.325 -14.746 1.00 95.38 81 GLN A C 1
ATOM 627 O O . GLN A 1 81 ? -0.873 2.986 -13.894 1.00 95.38 81 GLN A O 1
ATOM 632 N N . HIS A 1 82 ? 0.650 1.421 -14.432 1.00 95.75 82 HIS A N 1
ATOM 633 C CA . HIS A 1 82 ? 0.945 1.024 -13.052 1.00 95.75 82 HIS A CA 1
ATOM 634 C C . HIS A 1 82 ? 1.442 2.181 -12.165 1.00 95.75 82 HIS A C 1
ATOM 636 O O . HIS A 1 82 ? 0.996 2.273 -11.029 1.00 95.75 82 HIS A O 1
ATOM 642 N N . ILE A 1 83 ? 2.269 3.110 -12.669 1.00 97.31 83 ILE A N 1
ATOM 643 C CA . ILE A 1 83 ? 2.709 4.282 -11.881 1.00 97.31 83 ILE A CA 1
ATOM 644 C C . ILE A 1 83 ? 1.505 5.125 -11.441 1.00 97.31 83 ILE A C 1
ATOM 646 O O . ILE A 1 83 ? 1.344 5.372 -10.250 1.00 97.31 83 ILE A O 1
ATOM 650 N N . LYS A 1 84 ? 0.613 5.489 -12.372 1.00 97.94 84 LYS A N 1
ATOM 651 C CA . LYS A 1 84 ? -0.584 6.284 -12.045 1.00 97.94 84 LYS A CA 1
ATOM 652 C C . LYS A 1 84 ? -1.527 5.558 -11.095 1.00 97.94 84 LYS A C 1
ATOM 654 O O . LYS A 1 84 ? -2.141 6.188 -10.244 1.00 97.94 84 LYS A O 1
ATOM 659 N N . TYR A 1 85 ? -1.653 4.241 -11.245 1.00 98.19 85 TYR A N 1
ATOM 660 C CA . TYR A 1 85 ? -2.436 3.420 -10.328 1.00 98.19 85 TYR A CA 1
ATOM 661 C C . TYR A 1 85 ? -1.880 3.483 -8.896 1.00 98.19 85 TYR A C 1
ATOM 663 O O . TYR A 1 85 ? -2.640 3.696 -7.956 1.00 98.19 85 TYR A O 1
ATOM 671 N N . ILE A 1 86 ? -0.558 3.367 -8.736 1.00 98.50 86 ILE A N 1
ATOM 672 C CA . ILE A 1 86 ? 0.112 3.445 -7.430 1.00 98.50 86 ILE A CA 1
ATOM 673 C C . ILE A 1 86 ? -0.026 4.850 -6.822 1.00 98.50 86 ILE A C 1
ATOM 675 O O . ILE A 1 86 ? -0.331 4.978 -5.638 1.00 98.50 86 ILE A O 1
ATOM 679 N N . GLU A 1 87 ? 0.130 5.906 -7.625 1.00 98.62 87 GLU A N 1
ATOM 680 C CA . GLU A 1 87 ? -0.094 7.290 -7.185 1.00 98.62 87 GLU A CA 1
ATOM 681 C C . GLU A 1 87 ? -1.538 7.529 -6.738 1.00 98.62 87 GLU A C 1
ATOM 683 O O . GLU A 1 87 ? -1.769 8.133 -5.693 1.00 98.62 87 GLU A O 1
ATOM 688 N N . ALA A 1 88 ? -2.515 7.045 -7.508 1.00 98.44 88 ALA A N 1
ATOM 689 C CA . ALA A 1 88 ? -3.926 7.177 -7.168 1.00 98.44 88 ALA A CA 1
ATOM 690 C C . ALA A 1 88 ? -4.249 6.460 -5.853 1.00 98.44 88 ALA A C 1
ATOM 692 O O . ALA A 1 88 ? -4.951 7.017 -5.011 1.00 98.44 88 ALA A O 1
ATOM 693 N N . TYR A 1 89 ? -3.689 5.265 -5.647 1.00 98.44 89 TYR A N 1
ATOM 694 C CA . TYR A 1 89 ? -3.882 4.527 -4.405 1.00 98.44 89 TYR A CA 1
ATOM 695 C C . TYR A 1 89 ? -3.263 5.245 -3.196 1.00 98.44 89 TYR A C 1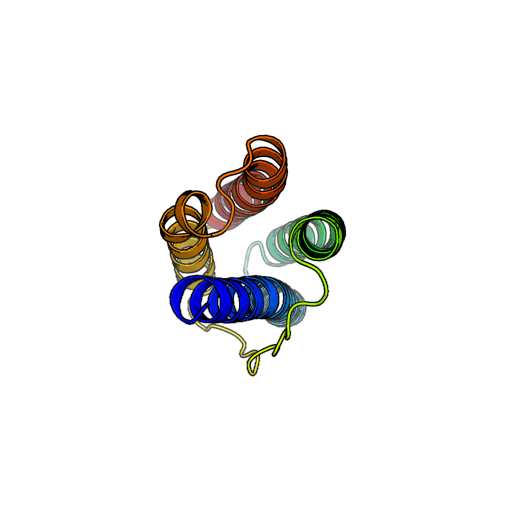
ATOM 697 O O . TYR A 1 89 ? -3.899 5.329 -2.148 1.00 98.44 89 TYR A O 1
ATOM 705 N N . TYR A 1 90 ? -2.079 5.854 -3.343 1.00 98.56 90 TYR A N 1
ATOM 706 C CA . TYR A 1 90 ? -1.501 6.703 -2.293 1.00 98.56 90 TYR A CA 1
ATOM 707 C C . TYR A 1 90 ? -2.455 7.836 -1.878 1.00 98.56 90 TYR A C 1
ATOM 709 O O . TYR A 1 90 ? -2.680 8.060 -0.688 1.00 98.56 90 TYR A O 1
ATOM 717 N N . GLN A 1 91 ? -3.036 8.541 -2.857 1.00 98.50 91 GLN A N 1
ATOM 718 C CA . GLN A 1 91 ? -3.983 9.632 -2.594 1.00 98.50 91 GLN A CA 1
ATOM 719 C C . GLN A 1 91 ? -5.271 9.125 -1.936 1.00 98.50 91 GLN A C 1
ATOM 721 O O . GLN A 1 91 ? -5.825 9.790 -1.060 1.00 98.50 91 GLN A O 1
ATOM 726 N N . GLU A 1 92 ? -5.740 7.936 -2.322 1.00 97.56 92 GLU A N 1
ATOM 727 C CA . GLU A 1 92 ? -6.889 7.299 -1.685 1.00 97.56 92 GLU A CA 1
ATOM 728 C C . GLU A 1 92 ? -6.620 7.031 -0.197 1.00 97.56 92 GLU A C 1
ATOM 730 O O . GLU A 1 92 ? -7.437 7.427 0.641 1.00 97.56 92 GLU A O 1
ATOM 735 N N . VAL A 1 93 ? -5.460 6.449 0.138 1.00 98.00 93 VAL A N 1
ATOM 736 C CA . VAL A 1 93 ? -5.038 6.208 1.528 1.00 98.00 93 VAL A CA 1
ATOM 737 C C . VAL A 1 93 ? -5.000 7.514 2.323 1.00 98.00 93 VAL A C 1
ATOM 739 O O . VAL A 1 93 ? -5.614 7.599 3.389 1.00 98.00 93 VAL A O 1
ATOM 742 N N . GLU A 1 94 ? -4.358 8.552 1.783 1.00 97.38 94 GLU A N 1
ATOM 743 C CA . GLU A 1 94 ? -4.256 9.865 2.434 1.00 97.38 94 GLU A CA 1
ATOM 744 C C . GLU A 1 94 ? -5.633 10.496 2.693 1.00 97.38 94 GLU A C 1
ATOM 746 O O . GLU A 1 94 ? -5.897 11.025 3.770 1.00 97.38 94 GLU A O 1
ATOM 751 N N . SER A 1 95 ? -6.561 10.388 1.740 1.00 97.12 95 SER A N 1
ATOM 752 C CA . SER A 1 95 ? -7.897 10.984 1.877 1.00 97.12 95 SER A CA 1
ATOM 753 C C . SER A 1 95 ? -8.773 10.318 2.949 1.00 97.12 95 SER A C 1
ATOM 755 O O . SER A 1 95 ? -9.701 10.940 3.472 1.00 97.12 95 SER A O 1
ATOM 757 N N . GLN A 1 96 ? -8.497 9.054 3.286 1.00 96.19 96 GLN A N 1
ATOM 758 C CA . GLN A 1 96 ? -9.345 8.245 4.165 1.00 96.19 96 GLN A CA 1
ATOM 759 C C . GLN A 1 96 ? -8.724 8.000 5.545 1.00 96.19 96 GLN A C 1
ATOM 761 O O . GLN A 1 96 ? -9.470 7.794 6.507 1.00 96.19 96 GLN A O 1
ATOM 766 N N . ARG A 1 97 ? -7.389 8.068 5.684 1.00 96.00 97 ARG A N 1
ATOM 767 C CA . ARG A 1 97 ? -6.674 7.648 6.903 1.00 96.00 97 ARG A CA 1
ATOM 768 C C . ARG A 1 97 ? -7.220 8.276 8.182 1.00 96.00 97 ARG A C 1
ATOM 770 O O . ARG A 1 97 ? -7.504 7.548 9.128 1.00 96.00 97 ARG A O 1
ATOM 777 N N . GLN A 1 98 ? -7.428 9.592 8.213 1.00 94.31 98 GLN A N 1
ATOM 778 C CA . GLN A 1 98 ? -7.827 10.294 9.437 1.00 94.31 98 GLN A CA 1
ATOM 779 C C . GLN A 1 98 ? -9.293 10.037 9.809 1.00 94.31 98 GLN A C 1
ATOM 781 O O . GLN A 1 98 ? -9.646 10.028 10.989 1.00 94.31 98 GLN A O 1
ATOM 786 N N . SER A 1 99 ? -10.161 9.856 8.810 1.00 94.94 99 SER A N 1
ATOM 787 C CA . SER A 1 99 ? -11.594 9.656 9.040 1.00 94.94 99 SER A CA 1
ATOM 788 C C . SER A 1 99 ? -11.904 8.228 9.489 1.00 94.94 99 SER A C 1
ATOM 790 O O . SER A 1 99 ? -12.747 8.033 10.369 1.00 94.94 99 SER A O 1
ATOM 792 N N . LEU A 1 100 ? -11.197 7.247 8.923 1.00 96.19 100 LEU A N 1
ATOM 793 C CA . LEU A 1 100 ? -11.368 5.838 9.251 1.00 96.19 100 LEU A CA 1
ATOM 794 C C . LEU A 1 100 ? -10.571 5.438 10.496 1.00 96.19 100 LEU A C 1
ATOM 796 O O . LEU A 1 100 ? -11.115 4.751 11.352 1.00 96.19 100 LEU A O 1
ATOM 800 N N . PHE A 1 101 ? -9.330 5.897 10.660 1.00 96.81 101 PHE A N 1
ATOM 801 C CA . PHE A 1 101 ? -8.413 5.378 11.683 1.00 96.81 101 PHE A CA 1
ATOM 802 C C . PHE A 1 101 ? -7.852 6.478 12.600 1.00 96.81 101 PHE A C 1
ATOM 804 O O . PHE A 1 101 ? -6.640 6.642 12.675 1.00 96.81 101 PHE A O 1
ATOM 811 N N . PRO A 1 102 ? -8.682 7.258 13.311 1.00 95.88 102 PRO A N 1
ATOM 812 C CA . PRO A 1 102 ? -8.246 8.482 13.995 1.00 95.88 102 PRO A CA 1
ATOM 813 C C . PRO A 1 102 ? -7.218 8.272 15.120 1.00 95.88 102 PRO A C 1
ATOM 815 O O . PRO A 1 102 ? -6.641 9.245 15.606 1.00 95.88 102 PRO A O 1
ATOM 818 N N . GLU A 1 103 ? -7.016 7.039 15.587 1.00 97.44 103 GLU A N 1
ATOM 819 C CA . GLU A 1 103 ? -6.054 6.716 16.635 1.00 97.44 103 GLU A CA 1
ATOM 820 C C . GLU A 1 103 ? -4.608 6.899 16.146 1.00 97.44 103 GLU A C 1
ATOM 822 O O . GLU A 1 103 ? -4.233 6.409 15.084 1.00 97.44 103 GLU A O 1
ATOM 827 N N . SER A 1 104 ? -3.760 7.554 16.945 1.00 98.12 104 SER A N 1
ATOM 828 C CA . SER A 1 104 ? -2.380 7.888 16.554 1.00 98.12 104 SER A CA 1
ATOM 829 C C . SER A 1 104 ? -1.524 6.670 16.197 1.00 98.12 104 SER A C 1
ATOM 831 O O . SER A 1 104 ? -0.721 6.735 15.272 1.00 98.12 104 SER A O 1
ATOM 833 N N . PHE A 1 105 ? -1.704 5.542 16.885 1.00 97.62 105 PHE A N 1
ATOM 834 C CA . PHE A 1 105 ? -0.985 4.309 16.558 1.00 97.62 105 PHE A CA 1
ATOM 835 C C . PHE A 1 105 ? -1.489 3.670 15.254 1.00 97.62 105 PHE A C 1
ATOM 837 O O . PHE A 1 105 ? -0.682 3.143 14.497 1.00 97.62 105 PHE A O 1
ATOM 844 N N . SER A 1 106 ? -2.786 3.762 14.940 1.00 98.12 106 SER A N 1
ATOM 845 C CA . SER A 1 106 ? -3.319 3.316 13.645 1.00 98.12 106 SER A CA 1
ATOM 846 C C . SER A 1 106 ? -2.807 4.214 12.520 1.00 98.12 106 SER A C 1
ATOM 848 O O . SER A 1 106 ? -2.413 3.719 11.469 1.00 98.12 106 SER A O 1
ATOM 850 N N . GLN A 1 107 ? -2.747 5.530 12.762 1.00 98.38 107 GLN A N 1
ATOM 851 C CA . GLN A 1 107 ? -2.127 6.483 11.844 1.00 98.38 107 GLN A CA 1
ATOM 852 C C . GLN A 1 107 ? -0.655 6.149 11.591 1.00 98.38 107 GLN A C 1
ATOM 854 O O . GLN A 1 107 ? -0.260 6.152 10.434 1.00 98.38 107 GLN A O 1
ATOM 859 N N . SER A 1 108 ? 0.105 5.783 12.627 1.00 98.50 108 SER A N 1
ATOM 860 C CA . SER A 1 108 ? 1.503 5.360 12.489 1.00 98.50 108 SER A CA 1
ATOM 861 C C . SER A 1 108 ? 1.663 4.079 11.664 1.00 98.50 108 SER A C 1
ATOM 863 O O . SER A 1 108 ? 2.606 3.982 10.893 1.00 98.50 108 SER A O 1
ATOM 865 N N . ILE A 1 109 ? 0.751 3.108 11.776 1.00 98.69 109 ILE A N 1
ATOM 866 C CA . ILE A 1 109 ? 0.769 1.919 10.903 1.00 98.69 109 ILE A CA 1
ATOM 867 C C . ILE A 1 109 ? 0.471 2.320 9.448 1.00 98.69 109 ILE A C 1
ATOM 869 O O . ILE A 1 109 ? 1.061 1.783 8.516 1.00 98.69 109 ILE A O 1
ATOM 873 N N . ILE A 1 110 ? -0.433 3.279 9.231 1.00 98.56 110 ILE A N 1
ATOM 874 C CA . ILE A 1 110 ? -0.742 3.789 7.887 1.00 98.56 110 ILE A CA 1
ATOM 875 C C . ILE A 1 110 ? 0.421 4.611 7.314 1.00 98.56 110 ILE A C 1
ATOM 877 O O . ILE A 1 110 ? 0.639 4.561 6.104 1.00 98.56 110 ILE A O 1
ATOM 881 N N . ASP A 1 111 ? 1.200 5.305 8.146 1.00 98.69 111 ASP A N 1
ATOM 882 C CA . ASP A 1 111 ? 2.429 5.970 7.700 1.00 98.69 111 ASP A CA 1
ATOM 883 C C . ASP A 1 111 ? 3.398 4.953 7.067 1.00 98.69 111 ASP A C 1
ATOM 885 O O . ASP A 1 111 ? 3.942 5.236 6.001 1.00 98.69 111 ASP A O 1
ATOM 889 N N . ASP A 1 112 ? 3.514 3.736 7.618 1.00 98.75 112 ASP A N 1
ATOM 890 C CA . ASP A 1 112 ? 4.330 2.658 7.029 1.00 98.75 112 ASP A CA 1
ATOM 891 C C . ASP A 1 112 ? 3.793 2.214 5.641 1.00 98.75 112 ASP A C 1
ATOM 893 O O . ASP A 1 112 ? 4.570 1.913 4.725 1.00 98.75 112 ASP A O 1
ATOM 897 N N . VAL A 1 113 ? 2.463 2.213 5.433 1.00 98.75 113 VAL A N 1
ATOM 898 C CA . VAL A 1 113 ? 1.845 1.965 4.107 1.00 98.75 113 VAL A CA 1
ATOM 899 C C . VAL A 1 113 ? 2.262 3.057 3.122 1.00 98.75 113 VAL A C 1
ATOM 901 O O . VAL A 1 113 ? 2.691 2.773 2.001 1.00 98.75 113 VAL A O 1
ATOM 904 N N . GLN A 1 114 ? 2.130 4.317 3.535 1.00 98.69 114 GLN A N 1
ATOM 905 C CA . GLN A 1 114 ? 2.415 5.482 2.703 1.00 98.69 114 GLN A CA 1
ATOM 906 C C . GLN A 1 114 ? 3.901 5.593 2.363 1.00 98.69 114 GLN A C 1
ATOM 908 O O . GLN A 1 114 ? 4.245 5.857 1.208 1.00 98.69 114 GLN A O 1
ATOM 913 N N . GLU A 1 115 ? 4.779 5.335 3.331 1.00 98.81 115 GLU A N 1
ATOM 914 C CA . GLU A 1 115 ? 6.219 5.265 3.119 1.00 98.81 115 GLU A CA 1
ATOM 915 C C . GLU A 1 115 ? 6.561 4.178 2.097 1.00 98.81 115 GLU A C 1
ATOM 917 O O . GLU A 1 115 ? 7.255 4.458 1.116 1.00 98.81 115 GLU A O 1
ATOM 922 N N . THR A 1 116 ? 6.026 2.965 2.270 1.00 98.88 116 THR A N 1
ATOM 923 C CA . THR A 1 116 ? 6.269 1.847 1.349 1.00 98.88 116 THR A CA 1
ATOM 924 C C . THR A 1 116 ? 5.881 2.217 -0.085 1.00 98.88 116 THR A C 1
ATOM 926 O O . THR A 1 116 ? 6.657 2.004 -1.024 1.00 98.88 116 THR A O 1
ATOM 929 N N . ILE A 1 117 ? 4.710 2.838 -0.265 1.00 98.81 117 ILE A N 1
ATOM 930 C CA . ILE A 1 117 ? 4.239 3.297 -1.576 1.00 98.81 117 ILE A CA 1
ATOM 931 C C . ILE A 1 117 ? 5.142 4.404 -2.142 1.00 98.81 117 ILE A C 1
ATOM 933 O O . ILE A 1 117 ? 5.492 4.355 -3.324 1.00 98.81 117 ILE A O 1
ATOM 937 N N . GLN A 1 118 ? 5.576 5.374 -1.332 1.00 98.69 118 GLN A N 1
ATOM 938 C CA . GLN A 1 118 ? 6.461 6.438 -1.813 1.00 98.69 118 GLN A CA 1
ATOM 939 C C . GLN A 1 118 ? 7.843 5.936 -2.202 1.00 98.69 118 GLN A C 1
ATOM 941 O O . GLN A 1 118 ? 8.378 6.349 -3.234 1.00 98.69 118 GLN A O 1
ATOM 946 N N . GLN A 1 119 ? 8.414 5.015 -1.431 1.00 98.75 119 GLN A N 1
ATOM 947 C CA . GLN A 1 119 ? 9.683 4.395 -1.782 1.00 98.75 119 GLN A CA 1
ATOM 948 C C . GLN A 1 119 ? 9.562 3.555 -3.061 1.00 98.75 119 GLN A C 1
ATOM 950 O O . GLN A 1 119 ? 10.496 3.546 -3.868 1.00 98.75 119 GLN A O 1
ATOM 955 N N . LEU A 1 120 ? 8.434 2.866 -3.275 1.00 98.75 120 LEU A N 1
ATOM 956 C CA . LEU A 1 120 ? 8.153 2.158 -4.526 1.00 98.75 120 LEU A CA 1
ATOM 957 C C . LEU A 1 120 ? 8.075 3.136 -5.707 1.00 98.75 120 LEU A C 1
ATOM 959 O O . LEU A 1 120 ? 8.743 2.931 -6.718 1.00 98.75 120 LEU A O 1
ATOM 963 N N . LEU A 1 121 ? 7.311 4.224 -5.574 1.00 98.62 121 LEU A N 1
ATOM 964 C CA . LEU A 1 121 ? 7.176 5.245 -6.618 1.00 98.62 121 LEU A CA 1
ATOM 965 C C . LEU A 1 121 ? 8.513 5.904 -6.960 1.00 98.62 121 LEU A C 1
ATOM 967 O O . LEU A 1 121 ? 8.813 6.092 -8.138 1.00 98.62 121 LEU A O 1
ATOM 971 N N . PHE A 1 122 ? 9.330 6.221 -5.952 1.00 98.31 122 PHE A N 1
ATOM 972 C CA . PHE A 1 122 ? 10.683 6.737 -6.152 1.00 98.31 122 PHE A CA 1
ATOM 973 C C . PHE A 1 122 ? 11.535 5.782 -6.995 1.00 98.31 122 PHE A C 1
ATOM 975 O O . PHE A 1 122 ? 12.189 6.228 -7.938 1.00 98.31 122 PHE A O 1
ATOM 982 N N . ARG A 1 123 ? 11.514 4.482 -6.666 1.00 98.06 123 ARG A N 1
ATOM 983 C CA . ARG A 1 123 ? 12.271 3.451 -7.384 1.00 98.06 123 ARG A CA 1
ATOM 984 C C . ARG A 1 123 ? 11.783 3.322 -8.826 1.00 98.06 123 ARG A C 1
ATOM 986 O O . ARG A 1 123 ? 12.590 3.458 -9.736 1.00 98.06 123 ARG A O 1
ATOM 993 N N . LEU A 1 124 ? 10.477 3.153 -9.044 1.00 97.44 124 LEU A N 1
ATOM 994 C CA . LEU A 1 124 ? 9.906 2.930 -10.379 1.00 97.44 124 LEU A CA 1
ATOM 995 C C . LEU A 1 124 ? 10.098 4.119 -11.331 1.00 97.44 124 LEU A C 1
ATOM 997 O O . LEU A 1 124 ? 10.482 3.921 -12.480 1.00 97.44 124 LEU A O 1
ATOM 1001 N N . LYS A 1 125 ? 9.894 5.356 -10.862 1.00 96.88 125 LYS A N 1
ATOM 1002 C CA . LYS A 1 125 ? 10.017 6.569 -11.697 1.00 96.88 125 LYS A CA 1
ATOM 1003 C C . LYS A 1 125 ? 11.447 6.881 -12.149 1.00 96.88 125 LYS A C 1
ATOM 1005 O O . LYS A 1 125 ? 11.645 7.788 -12.948 1.00 96.88 125 LYS A O 1
ATOM 1010 N N . ARG A 1 126 ? 12.451 6.183 -11.612 1.00 94.56 126 ARG A N 1
ATOM 1011 C CA . ARG A 1 126 ? 13.872 6.373 -11.946 1.00 94.56 126 ARG A CA 1
ATOM 1012 C C . ARG A 1 126 ? 14.424 5.311 -12.893 1.00 94.56 126 ARG A C 1
ATOM 1014 O O . ARG A 1 126 ? 15.619 5.325 -13.168 1.00 94.56 126 ARG A O 1
ATOM 1021 N N . LEU A 1 127 ? 13.578 4.394 -13.356 1.00 89.81 127 LEU A N 1
ATOM 1022 C CA . LEU A 1 127 ? 13.965 3.318 -14.273 1.00 89.81 127 LEU A CA 1
ATOM 1023 C C . LEU A 1 127 ? 13.812 3.701 -15.752 1.00 89.81 127 LEU A C 1
ATOM 1025 O O . LEU A 1 127 ? 14.176 2.909 -16.623 1.00 89.81 127 LEU A O 1
ATOM 1029 N N . GLU A 1 128 ? 13.298 4.903 -16.025 1.00 64.50 128 GLU A N 1
ATOM 1030 C CA . GLU A 1 128 ? 13.200 5.491 -17.367 1.00 64.50 128 GLU A CA 1
ATOM 1031 C C . GLU A 1 128 ? 14.592 5.865 -17.924 1.00 64.50 128 GLU A C 1
ATOM 1033 O O . GLU A 1 128 ? 15.329 6.626 -17.258 1.00 64.50 128 GLU A O 1
#